Protein AF-A0A521W2I2-F1 (afdb_monomer_lite)

Secondary structure (DSSP, 8-state):
--GGGT-GGGGGPSPPTTTHHHHHHHHHHHHHHHHHHHHHHHHHTTS-THHHHHHHHHHHHHHHHH-S-TT------S--

Sequence (80 aa):
MKLRHVLPFLAWFPMARGALRGDIVAGITVALVLVPQSMAYAQLAGMPAHYGLYTAFLPVLVAGLWGSSGQLATGPVAVV

Foldseek 3Di:
DPVCVVFVLVVCPPPDPVCVVVCVVVVVVCLVVQLVVLLVLCVVVVHHSVVSVVQSPPVQVVCCRVPPDVPDGDGDDNPD

Radius of gyration: 14.81 Å; chains: 1; bounding box: 34×27×38 Å

pLDDT: mean 86.1, std 9.42, range [51.56, 96.12]

Structure (mmCIF, N/CA/C/O backbone):
data_AF-A0A521W2I2-F1
#
_entry.id   AF-A0A521W2I2-F1
#
loop_
_atom_site.group_PDB
_atom_site.id
_atom_site.type_symbol
_atom_site.label_atom_id
_atom_site.label_alt_id
_atom_site.label_comp_id
_atom_site.label_asym_id
_atom_site.label_entity_id
_atom_site.label_seq_id
_atom_site.pdbx_PDB_ins_code
_atom_site.Cartn_x
_atom_site.Cartn_y
_atom_site.Cartn_z
_atom_site.occupancy
_atom_site.B_iso_or_equiv
_atom_site.auth_seq_id
_atom_site.auth_comp_id
_atom_site.auth_asym_id
_atom_site.auth_atom_id
_atom_site.pdbx_PDB_model_num
ATOM 1 N N . MET A 1 1 ? -4.019 -19.919 -20.712 1.00 57.44 1 MET A N 1
ATOM 2 C CA . MET A 1 1 ? -3.928 -18.516 -20.236 1.00 57.44 1 MET A CA 1
ATOM 3 C C . MET A 1 1 ? -2.461 -18.152 -20.048 1.00 57.44 1 MET A C 1
ATOM 5 O O . MET A 1 1 ? -1.712 -18.999 -19.582 1.00 57.44 1 MET A O 1
ATOM 9 N N . LYS A 1 2 ? -2.013 -16.948 -20.437 1.00 78.00 2 LYS A N 1
ATOM 10 C CA . LYS A 1 2 ? -0.620 -16.524 -20.175 1.00 78.00 2 LYS A CA 1
ATOM 11 C C . LYS A 1 2 ? -0.474 -16.159 -18.692 1.00 78.00 2 LYS A C 1
ATOM 13 O O . LYS A 1 2 ? -1.320 -15.437 -18.177 1.00 78.00 2 LYS A O 1
ATOM 18 N N . LEU A 1 3 ? 0.603 -16.609 -18.042 1.00 79.38 3 LEU A N 1
ATOM 19 C CA . LEU A 1 3 ? 0.856 -16.445 -16.597 1.00 79.38 3 LEU A CA 1
ATOM 20 C C . LEU A 1 3 ? 0.763 -14.982 -16.117 1.00 79.38 3 LEU A C 1
ATOM 22 O O . LEU A 1 3 ? 0.250 -14.713 -15.038 1.00 79.38 3 LEU A O 1
ATOM 26 N N . ARG A 1 4 ? 1.135 -14.032 -16.980 1.00 80.19 4 ARG A N 1
ATOM 27 C CA . ARG A 1 4 ? 1.016 -12.577 -16.771 1.00 80.19 4 ARG A CA 1
ATOM 28 C C . ARG A 1 4 ? -0.409 -12.036 -16.580 1.00 80.19 4 ARG A C 1
ATOM 30 O O . ARG A 1 4 ? -0.559 -10.926 -16.099 1.00 80.19 4 ARG A O 1
ATOM 37 N N . HIS A 1 5 ? -1.444 -12.778 -16.978 1.00 79.94 5 HIS A N 1
ATOM 38 C CA . HIS A 1 5 ? -2.836 -12.387 -16.706 1.00 79.94 5 HIS A CA 1
ATOM 39 C C . HIS A 1 5 ? -3.304 -12.824 -15.316 1.00 79.94 5 HIS A C 1
ATOM 41 O O . HIS A 1 5 ? -4.270 -12.273 -14.805 1.00 79.94 5 HIS A O 1
ATOM 47 N N . VAL A 1 6 ? -2.632 -13.813 -14.722 1.00 84.44 6 VAL A N 1
ATOM 48 C CA . VAL A 1 6 ? -2.930 -14.307 -13.372 1.00 84.44 6 VAL A CA 1
ATOM 49 C C . VAL A 1 6 ? -2.023 -13.631 -12.345 1.00 84.44 6 VAL A C 1
ATOM 51 O O . VAL A 1 6 ? -2.481 -13.316 -11.258 1.00 84.44 6 VAL A O 1
ATOM 54 N N . LEU A 1 7 ? -0.763 -13.370 -12.704 1.00 87.75 7 LEU A N 1
ATOM 55 C CA . LEU A 1 7 ? 0.269 -12.770 -11.856 1.00 87.75 7 LEU A CA 1
ATOM 56 C C . LEU A 1 7 ? 0.869 -11.537 -12.566 1.00 87.75 7 LEU A C 1
ATOM 58 O O . LEU A 1 7 ? 1.935 -11.635 -13.183 1.00 87.75 7 LEU A O 1
ATOM 62 N N . PRO A 1 8 ? 0.186 -10.381 -12.555 1.00 86.19 8 PRO A N 1
ATOM 63 C CA . PRO A 1 8 ? 0.600 -9.220 -13.343 1.00 86.19 8 PRO A CA 1
ATOM 64 C C . PRO A 1 8 ? 1.892 -8.569 -12.826 1.00 86.19 8 PRO A C 1
ATOM 66 O O . PRO A 1 8 ? 2.609 -7.968 -13.628 1.00 86.19 8 PRO A O 1
ATOM 69 N N . PHE A 1 9 ? 2.276 -8.774 -11.556 1.00 85.19 9 PHE A N 1
ATOM 70 C CA . PHE A 1 9 ? 3.572 -8.318 -11.027 1.00 85.19 9 PHE A CA 1
ATOM 71 C C . PHE A 1 9 ? 4.792 -8.843 -11.811 1.00 85.19 9 PHE A C 1
ATOM 73 O O . PHE A 1 9 ? 5.854 -8.226 -11.814 1.00 85.19 9 PHE A O 1
ATOM 80 N N . LEU A 1 10 ? 4.655 -9.959 -12.539 1.00 86.00 10 LEU A N 1
ATOM 81 C CA . LEU A 1 10 ? 5.722 -10.487 -13.399 1.00 86.00 10 LEU A CA 1
ATOM 82 C C . LEU A 1 10 ? 6.105 -9.521 -14.530 1.00 86.00 10 LEU A C 1
ATOM 84 O O . LEU A 1 10 ? 7.223 -9.590 -15.032 1.00 86.00 10 LEU A O 1
ATOM 88 N N . ALA A 1 11 ? 5.204 -8.619 -14.933 1.00 84.44 11 ALA A N 1
ATOM 89 C CA . ALA A 1 11 ? 5.474 -7.618 -15.965 1.00 84.44 11 ALA A CA 1
ATOM 90 C C . ALA A 1 11 ? 6.437 -6.505 -15.509 1.00 84.44 11 ALA A C 1
ATOM 92 O O . ALA A 1 11 ? 6.903 -5.729 -16.336 1.00 84.44 11 ALA A O 1
ATOM 93 N N . TRP A 1 12 ? 6.734 -6.425 -14.210 1.00 81.25 12 TRP A N 1
ATOM 94 C CA . TRP A 1 12 ? 7.539 -5.361 -13.612 1.00 81.25 12 TRP A CA 1
ATOM 95 C C . TRP A 1 12 ? 9.039 -5.627 -13.781 1.00 81.25 12 TRP A C 1
ATOM 97 O O . TRP A 1 12 ? 9.867 -4.742 -13.568 1.00 81.25 12 TRP A O 1
ATOM 107 N N . PHE A 1 13 ? 9.399 -6.854 -14.165 1.00 81.69 13 PHE A N 1
ATOM 108 C CA . PHE A 1 13 ? 10.777 -7.273 -14.355 1.00 81.69 13 PHE A CA 1
ATOM 109 C C . PHE A 1 13 ? 11.196 -7.232 -15.835 1.00 81.69 13 PHE A C 1
ATOM 111 O O . PHE A 1 13 ? 10.432 -7.671 -16.697 1.00 81.69 13 PHE A O 1
ATOM 118 N N . PRO A 1 14 ? 12.438 -6.800 -16.139 1.00 76.62 14 PRO A N 1
ATOM 119 C CA . PRO A 1 14 ? 13.450 -6.295 -15.206 1.00 76.62 14 PRO A CA 1
ATOM 120 C C . PRO A 1 14 ? 13.204 -4.826 -14.817 1.0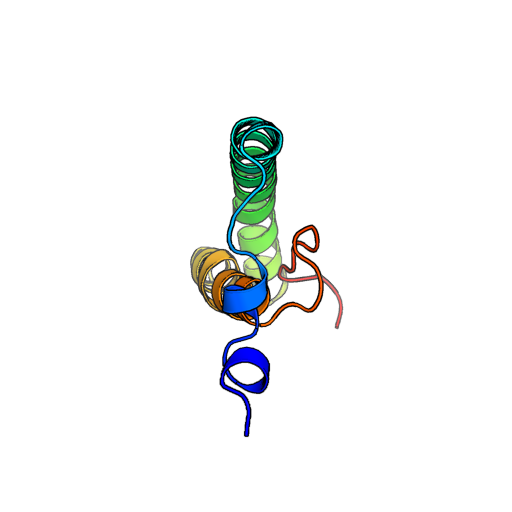0 76.62 14 PRO A C 1
ATOM 122 O O . PRO A 1 14 ? 13.012 -3.973 -15.681 1.00 76.62 14 PRO A O 1
ATOM 125 N N . MET A 1 15 ? 13.280 -4.516 -13.518 1.00 78.56 15 MET A N 1
ATOM 126 C CA . MET A 1 15 ? 13.210 -3.133 -13.033 1.00 78.56 15 MET A CA 1
ATOM 127 C C . MET A 1 15 ? 14.359 -2.294 -13.602 1.00 78.56 15 MET A C 1
ATOM 129 O O . MET A 1 15 ? 15.512 -2.738 -13.668 1.00 78.56 15 MET A O 1
ATOM 133 N N . ALA A 1 16 ? 14.061 -1.051 -13.978 1.00 81.44 16 ALA A N 1
ATOM 134 C CA . ALA A 1 16 ? 15.076 -0.113 -14.431 1.00 81.44 16 ALA A CA 1
ATOM 135 C C . ALA A 1 16 ? 16.065 0.182 -13.287 1.00 81.44 16 ALA A C 1
ATOM 137 O O . ALA A 1 16 ? 15.685 0.715 -12.247 1.00 81.44 16 ALA A O 1
ATOM 138 N N . ARG A 1 17 ? 17.361 -0.120 -13.473 1.00 73.69 17 ARG A N 1
ATOM 139 C CA . ARG A 1 17 ? 18.398 0.079 -12.431 1.00 73.69 17 ARG A CA 1
ATOM 140 C C . ARG A 1 17 ? 18.481 1.521 -11.914 1.00 73.69 17 ARG A C 1
ATOM 142 O O . ARG A 1 17 ? 18.873 1.724 -10.771 1.00 73.69 17 ARG A O 1
ATOM 149 N N . GLY A 1 18 ? 18.117 2.503 -12.742 1.00 82.44 18 GLY A N 1
ATOM 150 C CA . GLY A 1 18 ? 18.058 3.915 -12.352 1.00 82.44 18 GLY A CA 1
ATOM 151 C C . GLY A 1 18 ? 16.870 4.274 -11.450 1.00 82.44 18 GLY A C 1
ATOM 152 O O . GLY A 1 18 ? 16.955 5.256 -10.721 1.00 82.44 18 GLY A O 1
ATOM 153 N N . ALA A 1 19 ? 15.796 3.477 -11.460 1.00 83.12 19 ALA A N 1
ATOM 154 C CA . ALA A 1 19 ? 14.577 3.737 -10.693 1.00 83.12 19 ALA A CA 1
ATOM 155 C C . ALA A 1 19 ? 14.639 3.187 -9.261 1.00 83.12 19 ALA A C 1
ATOM 157 O O . ALA A 1 19 ? 14.054 3.779 -8.364 1.00 83.12 19 ALA A O 1
ATOM 158 N N . LEU A 1 20 ? 15.438 2.140 -9.008 1.00 87.00 20 LEU A N 1
ATOM 159 C CA . LEU A 1 20 ? 15.457 1.423 -7.724 1.00 87.00 20 LEU A CA 1
ATOM 160 C C . LEU A 1 20 ? 15.659 2.336 -6.500 1.00 87.00 20 LEU A C 1
ATOM 162 O O . LEU A 1 20 ? 15.008 2.165 -5.475 1.00 87.00 20 LEU A O 1
ATOM 166 N N . ARG A 1 21 ? 16.563 3.322 -6.596 1.00 90.56 21 ARG A N 1
ATOM 167 C CA . ARG A 1 21 ? 16.786 4.287 -5.504 1.00 90.56 21 ARG A CA 1
ATOM 168 C C . ARG A 1 21 ? 15.562 5.172 -5.275 1.00 90.56 21 ARG A C 1
ATOM 170 O O . ARG A 1 21 ? 15.213 5.420 -4.126 1.00 90.56 21 ARG A O 1
ATOM 177 N N . GLY A 1 22 ? 14.938 5.635 -6.357 1.00 91.94 22 GLY A N 1
ATOM 178 C CA . GLY A 1 22 ? 13.716 6.434 -6.302 1.00 91.94 22 GLY A CA 1
ATOM 179 C C . GLY A 1 22 ? 12.556 5.640 -5.711 1.00 91.94 22 GLY A C 1
ATOM 180 O O . GLY A 1 22 ? 11.899 6.132 -4.802 1.00 91.94 22 GLY A O 1
ATOM 181 N N . ASP A 1 23 ? 12.382 4.392 -6.146 1.00 90.75 23 ASP A N 1
ATOM 182 C CA . ASP A 1 23 ? 11.318 3.500 -5.679 1.00 90.75 23 ASP A CA 1
ATOM 183 C C . ASP A 1 23 ? 11.465 3.164 -4.189 1.00 90.75 23 ASP A C 1
ATOM 185 O O . ASP A 1 23 ? 10.478 3.159 -3.458 1.00 90.75 23 ASP A O 1
ATOM 189 N N . ILE A 1 24 ? 12.695 2.951 -3.701 1.00 92.12 24 ILE A N 1
ATOM 190 C CA . ILE A 1 24 ? 12.955 2.727 -2.269 1.00 92.12 24 ILE A CA 1
ATOM 191 C C . ILE A 1 24 ? 12.596 3.969 -1.449 1.00 92.12 24 ILE A C 1
ATOM 193 O O . ILE A 1 24 ? 11.899 3.854 -0.441 1.00 92.12 24 ILE A O 1
ATOM 197 N N . VAL A 1 25 ? 13.058 5.153 -1.866 1.00 95.56 25 VAL A N 1
ATOM 198 C CA . VAL A 1 25 ? 12.760 6.401 -1.148 1.00 95.56 25 VAL A CA 1
ATOM 199 C C . VAL A 1 25 ? 11.255 6.660 -1.153 1.00 95.56 25 VAL A C 1
ATOM 201 O O . VAL A 1 25 ? 10.681 6.873 -0.089 1.00 95.56 25 VAL A O 1
ATOM 204 N N . ALA A 1 26 ? 10.605 6.557 -2.314 1.00 92.44 26 ALA A N 1
ATOM 205 C CA . ALA A 1 26 ? 9.163 6.725 -2.449 1.00 92.44 26 ALA A CA 1
ATOM 206 C C . ALA A 1 26 ? 8.388 5.718 -1.588 1.00 92.44 26 ALA A C 1
ATOM 208 O O . ALA A 1 26 ? 7.474 6.111 -0.868 1.00 92.44 26 ALA A O 1
ATOM 209 N N . GLY A 1 27 ? 8.784 4.442 -1.594 1.00 92.06 27 GLY A N 1
ATOM 210 C CA . GLY A 1 27 ? 8.161 3.396 -0.785 1.00 92.06 27 GLY A CA 1
ATOM 211 C C . GLY A 1 27 ? 8.254 3.675 0.715 1.00 92.06 27 GLY A C 1
ATOM 212 O O . GLY A 1 27 ? 7.254 3.560 1.421 1.00 92.06 27 GLY A O 1
ATOM 213 N N . ILE A 1 28 ? 9.420 4.114 1.201 1.00 95.50 28 ILE A N 1
ATOM 214 C CA . ILE A 1 28 ? 9.600 4.506 2.608 1.00 95.50 28 ILE A CA 1
ATOM 215 C C . ILE A 1 28 ? 8.731 5.721 2.939 1.00 95.50 28 ILE A C 1
ATOM 217 O O . ILE A 1 28 ? 8.038 5.716 3.955 1.00 95.50 28 ILE A O 1
ATOM 221 N N . THR A 1 29 ? 8.728 6.750 2.088 1.00 95.31 29 THR A N 1
ATOM 222 C CA . THR A 1 29 ? 7.905 7.948 2.300 1.00 95.31 29 THR A CA 1
ATOM 223 C C . THR A 1 29 ? 6.419 7.599 2.370 1.00 95.31 29 THR A C 1
ATOM 225 O O . THR A 1 29 ? 5.736 8.025 3.300 1.00 95.31 29 THR A O 1
ATOM 228 N N . VAL A 1 30 ? 5.921 6.783 1.438 1.00 93.38 30 VAL A N 1
ATOM 229 C CA . VAL A 1 30 ? 4.522 6.337 1.418 1.00 93.38 30 VAL A CA 1
ATOM 230 C C . VAL A 1 30 ? 4.199 5.510 2.659 1.00 93.38 30 VAL A C 1
ATOM 232 O O . VAL A 1 30 ? 3.179 5.761 3.294 1.00 93.38 30 VAL A O 1
ATOM 235 N N . ALA A 1 31 ? 5.069 4.580 3.062 1.00 92.62 31 ALA A N 1
ATOM 236 C CA . ALA A 1 31 ? 4.858 3.763 4.256 1.00 92.62 31 ALA A CA 1
ATOM 237 C C . ALA A 1 31 ? 4.762 4.612 5.535 1.00 92.62 31 ALA A C 1
ATOM 239 O O . ALA A 1 31 ? 3.875 4.385 6.359 1.00 92.62 31 ALA A O 1
ATOM 240 N N . LEU A 1 32 ? 5.628 5.622 5.681 1.00 95.19 32 LEU A N 1
ATOM 241 C CA . LEU A 1 32 ? 5.622 6.526 6.835 1.00 95.19 32 LEU A CA 1
ATOM 242 C C . LEU A 1 32 ? 4.329 7.342 6.947 1.00 95.19 32 LEU A C 1
ATOM 244 O O . LEU A 1 32 ? 3.885 7.611 8.059 1.00 95.19 32 LEU A O 1
ATOM 248 N N . VAL A 1 33 ? 3.714 7.714 5.821 1.00 94.25 33 VAL A N 1
ATOM 249 C CA . VAL A 1 33 ? 2.419 8.417 5.803 1.00 94.25 33 VAL A CA 1
ATOM 250 C C . VAL A 1 33 ? 1.258 7.442 6.027 1.00 94.25 33 VAL A C 1
ATOM 252 O O . VAL A 1 33 ? 0.325 7.734 6.774 1.00 94.25 33 VAL A O 1
ATOM 255 N N . LEU A 1 34 ? 1.330 6.256 5.422 1.00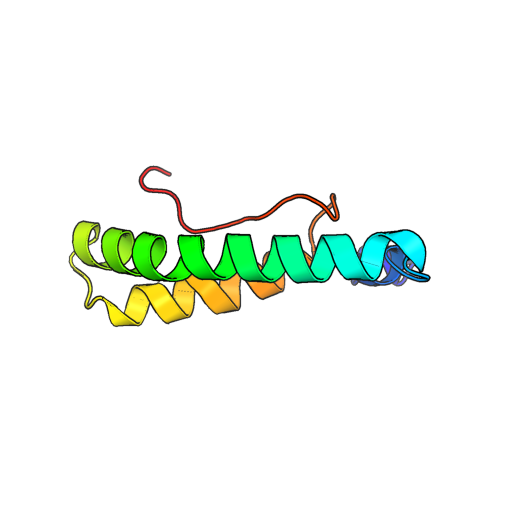 92.94 34 LEU A N 1
ATOM 256 C CA . LEU A 1 34 ? 0.261 5.261 5.429 1.00 92.94 34 LEU A CA 1
ATOM 257 C C . LEU A 1 34 ? -0.021 4.691 6.825 1.00 92.94 34 LEU A C 1
ATOM 259 O O . LEU A 1 34 ? -1.183 4.450 7.156 1.00 92.94 34 LEU A O 1
ATOM 263 N N . VAL A 1 35 ? 1.014 4.473 7.643 1.00 93.94 35 VAL A N 1
ATOM 264 C CA . VAL A 1 35 ? 0.877 3.895 8.992 1.00 93.94 35 VAL A CA 1
ATOM 265 C C . VAL A 1 35 ? -0.024 4.746 9.899 1.00 93.94 35 VAL A C 1
ATOM 267 O O . VAL A 1 35 ? -1.069 4.240 10.318 1.00 93.94 35 VAL A O 1
ATOM 270 N N . PRO A 1 36 ? 0.294 6.024 10.190 1.00 94.31 36 PRO A N 1
ATOM 271 C CA . PRO A 1 36 ? -0.560 6.851 11.038 1.00 94.31 36 PRO A CA 1
ATOM 272 C C . PRO A 1 36 ? -1.933 7.114 10.402 1.00 94.31 36 PRO A C 1
ATOM 274 O O . PRO A 1 36 ? -2.937 7.098 11.112 1.00 94.31 36 PRO A O 1
ATOM 277 N N . GLN A 1 37 ? -2.007 7.282 9.075 1.00 94.19 37 GLN A N 1
ATOM 278 C CA . GLN A 1 37 ? -3.276 7.469 8.360 1.00 94.19 37 GLN A CA 1
ATOM 279 C C . GLN A 1 37 ? -4.227 6.278 8.558 1.00 94.19 37 GLN A C 1
ATOM 281 O O . GLN A 1 37 ? -5.397 6.458 8.890 1.00 94.19 37 GLN A O 1
ATOM 286 N N . SER A 1 38 ? -3.727 5.052 8.395 1.00 93.19 38 SER A N 1
ATOM 287 C CA . SER A 1 38 ? -4.551 3.843 8.509 1.00 93.19 38 SER A CA 1
ATOM 288 C C . SER A 1 38 ? -5.010 3.597 9.946 1.00 93.19 38 SER A C 1
ATOM 290 O O . SER A 1 38 ? -6.134 3.151 10.171 1.00 93.19 38 SER A O 1
ATOM 292 N N . MET A 1 39 ? -4.168 3.924 10.933 1.00 94.94 39 MET A N 1
ATOM 293 C CA . MET A 1 39 ? -4.547 3.877 12.349 1.00 94.94 39 MET A CA 1
ATOM 294 C C . MET A 1 39 ? -5.680 4.861 12.663 1.00 94.94 39 MET A C 1
ATOM 296 O O . MET A 1 39 ? -6.638 4.482 13.336 1.00 94.94 39 MET A O 1
ATOM 300 N N . ALA A 1 40 ? -5.611 6.086 12.131 1.00 94.00 40 ALA A N 1
ATOM 301 C CA . ALA A 1 40 ? -6.669 7.079 12.289 1.00 94.00 40 ALA A CA 1
ATOM 302 C C . ALA A 1 40 ? -7.989 6.611 11.649 1.00 94.00 40 ALA A C 1
ATOM 304 O O . ALA A 1 40 ? -9.047 6.744 12.258 1.00 94.00 40 ALA A O 1
ATOM 305 N N . TYR A 1 41 ? -7.942 5.995 10.464 1.00 92.62 41 TYR A N 1
ATOM 306 C CA . 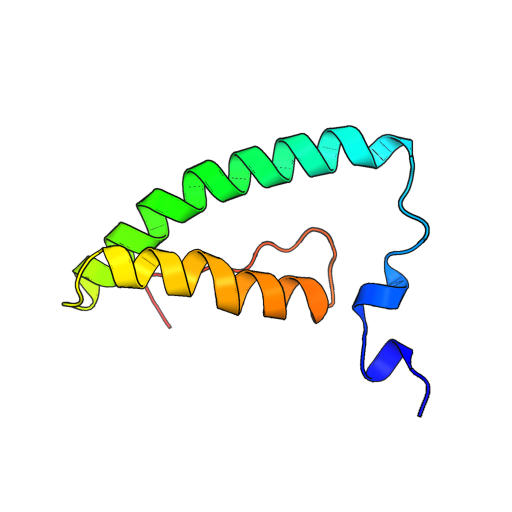TYR A 1 41 ? -9.138 5.454 9.806 1.00 92.62 41 TYR A CA 1
ATOM 307 C C . TYR A 1 41 ? -9.764 4.276 10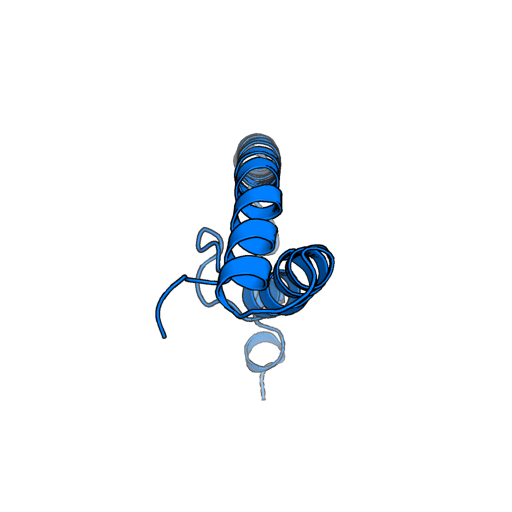.554 1.00 92.62 41 TYR A C 1
ATOM 309 O O . TYR A 1 41 ? -10.988 4.215 10.657 1.00 92.62 41 TYR A O 1
ATOM 317 N N . ALA A 1 42 ? -8.961 3.396 11.156 1.00 93.38 42 ALA A N 1
ATOM 318 C CA . ALA A 1 42 ? -9.487 2.353 12.036 1.00 93.38 42 ALA A CA 1
ATOM 319 C C . ALA A 1 42 ? -10.237 2.950 13.238 1.00 93.38 42 ALA A C 1
ATOM 321 O O . ALA A 1 42 ? -11.330 2.496 13.571 1.00 93.38 42 ALA A O 1
ATOM 322 N N . GLN A 1 43 ? -9.694 4.012 13.841 1.00 93.12 43 GLN A N 1
ATOM 323 C CA . GLN A 1 43 ? -10.349 4.712 14.948 1.00 93.12 43 GLN A CA 1
ATOM 324 C C . GLN A 1 43 ? -11.638 5.423 14.516 1.00 93.12 43 GLN A C 1
ATOM 326 O O . GLN A 1 43 ? -12.633 5.342 15.233 1.00 93.12 43 GLN A O 1
ATOM 331 N N . LEU A 1 44 ? -11.660 6.065 13.340 1.00 92.12 44 LEU A N 1
ATOM 332 C CA . LEU A 1 44 ? -12.881 6.664 12.779 1.00 92.12 44 LEU A CA 1
ATOM 333 C C . LEU A 1 44 ? -13.975 5.617 12.519 1.00 92.12 44 LEU A C 1
ATOM 335 O O . LEU A 1 44 ? -15.155 5.913 12.686 1.00 92.12 44 LEU A O 1
ATOM 339 N N . ALA A 1 45 ? -13.591 4.388 12.168 1.00 91.88 45 ALA A N 1
ATOM 340 C CA . ALA A 1 45 ? -14.502 3.257 12.004 1.00 91.88 45 ALA A CA 1
ATOM 341 C C . ALA A 1 45 ? -14.940 2.606 13.336 1.00 91.88 45 ALA A C 1
ATOM 343 O O . ALA A 1 45 ? -15.634 1.590 13.322 1.00 91.88 45 ALA A O 1
ATOM 344 N N . GLY A 1 46 ? -14.528 3.146 14.490 1.00 93.38 46 GLY A N 1
ATOM 345 C CA . GLY A 1 46 ? -14.841 2.597 15.814 1.00 93.38 46 GLY A CA 1
ATOM 346 C C . GLY A 1 46 ? -14.032 1.350 16.194 1.00 93.38 46 GLY A C 1
ATOM 347 O O . GLY A 1 46 ? -14.356 0.687 17.178 1.00 93.38 46 GLY A O 1
ATOM 348 N N . MET A 1 47 ? -12.982 1.016 15.437 1.00 94.62 47 MET A N 1
ATOM 349 C CA . MET A 1 47 ? -12.107 -0.128 15.698 1.00 94.62 47 MET A CA 1
ATOM 350 C C . MET A 1 47 ? -10.845 0.282 16.476 1.00 94.62 47 MET A C 1
ATOM 352 O O . MET A 1 47 ? -10.418 1.440 16.439 1.00 94.62 47 MET A O 1
ATOM 356 N N . PRO A 1 48 ? -10.175 -0.665 17.158 1.00 96.12 48 PRO A N 1
ATOM 357 C CA . PRO A 1 48 ? -8.856 -0.415 17.728 1.00 96.12 48 PRO A CA 1
ATOM 358 C C . PRO A 1 48 ? -7.825 -0.021 16.658 1.00 96.12 48 PRO A C 1
ATOM 360 O O . PRO A 1 48 ? -7.771 -0.617 15.585 1.00 96.12 48 PRO A O 1
ATOM 363 N N . ALA A 1 49 ? -6.929 0.918 16.978 1.00 93.25 49 ALA A N 1
ATOM 364 C CA . ALA A 1 49 ? -5.965 1.477 16.020 1.00 93.25 49 ALA A CA 1
ATOM 365 C C . ALA A 1 49 ? -5.057 0.432 15.338 1.00 93.25 49 ALA A C 1
ATOM 367 O O . ALA A 1 49 ? -4.664 0.613 14.187 1.00 93.25 49 ALA A O 1
ATOM 368 N N . HIS A 1 50 ? -4.744 -0.684 16.009 1.00 94.56 50 HIS A N 1
ATOM 369 C CA . HIS A 1 50 ? -3.911 -1.746 15.435 1.00 94.56 50 HIS A CA 1
ATOM 370 C C . HIS A 1 50 ? -4.562 -2.440 14.228 1.00 94.56 50 HIS A C 1
ATOM 372 O O . HIS A 1 50 ? -3.839 -2.969 13.387 1.00 94.56 50 HIS A O 1
ATOM 378 N N . TYR A 1 51 ? -5.893 -2.374 14.076 1.00 93.62 51 TYR A N 1
ATOM 379 C CA . TYR A 1 51 ? -6.557 -2.831 12.851 1.00 93.62 51 TYR A CA 1
ATOM 380 C C . TYR A 1 51 ? -6.113 -2.034 11.621 1.00 93.62 51 TYR A C 1
ATOM 382 O O . TYR A 1 51 ? -5.991 -2.601 10.535 1.00 93.62 51 TYR A O 1
ATOM 390 N N . GLY A 1 52 ? -5.755 -0.760 11.811 1.00 91.94 52 GLY A N 1
ATOM 391 C CA . GLY A 1 52 ? -5.164 0.081 10.776 1.00 91.94 52 GLY A CA 1
ATOM 392 C C . GLY A 1 52 ? -3.865 -0.496 10.209 1.00 91.94 52 GLY A C 1
ATOM 393 O O . GLY A 1 52 ? -3.608 -0.370 9.014 1.00 91.94 52 GLY A O 1
ATOM 394 N N . LEU A 1 53 ? -3.070 -1.197 11.026 1.00 93.44 53 LEU A N 1
ATOM 395 C CA . LEU A 1 53 ? -1.825 -1.832 10.579 1.00 93.44 53 LEU A CA 1
ATOM 396 C C . LEU A 1 53 ? -2.097 -3.024 9.654 1.00 93.44 53 LEU A C 1
ATOM 398 O O . LEU A 1 53 ? -1.406 -3.191 8.650 1.00 93.44 53 LEU A O 1
ATOM 402 N N . TYR A 1 54 ? -3.135 -3.817 9.940 1.00 92.38 54 TYR A N 1
ATOM 403 C CA . TYR A 1 54 ? -3.541 -4.915 9.059 1.00 92.38 54 TYR A CA 1
ATOM 404 C C . TYR A 1 54 ? -4.010 -4.389 7.699 1.00 92.38 54 TYR A C 1
ATOM 406 O O . TYR A 1 54 ? -3.621 -4.932 6.663 1.00 92.38 54 TYR A O 1
ATOM 414 N N . THR A 1 55 ? -4.781 -3.295 7.694 1.00 89.31 55 THR A N 1
ATOM 415 C CA . THR A 1 55 ? -5.263 -2.654 6.461 1.00 89.31 55 THR A CA 1
ATOM 416 C C . THR A 1 55 ? -4.178 -1.892 5.700 1.00 89.31 55 THR A C 1
ATOM 418 O O . THR A 1 55 ? -4.270 -1.764 4.483 1.00 89.31 55 THR A O 1
ATOM 421 N N . ALA A 1 56 ? -3.137 -1.414 6.385 1.00 89.88 56 ALA A N 1
ATOM 422 C CA . ALA A 1 56 ? -1.980 -0.773 5.760 1.00 89.88 56 ALA A CA 1
ATOM 423 C C . ALA A 1 56 ? -1.043 -1.780 5.075 1.00 89.88 56 ALA A C 1
ATOM 425 O O . ALA A 1 56 ? -0.288 -1.404 4.185 1.00 89.88 56 ALA A O 1
ATOM 426 N N . PHE A 1 57 ? -1.071 -3.051 5.489 1.00 90.25 57 PHE A N 1
ATOM 427 C CA . PHE A 1 57 ? -0.152 -4.071 4.988 1.00 90.25 57 PHE A CA 1
ATOM 428 C C . PHE A 1 57 ? -0.791 -4.997 3.951 1.00 90.25 57 PHE A C 1
ATOM 430 O O . PHE A 1 57 ? -0.381 -4.996 2.792 1.00 90.25 57 PHE A O 1
ATOM 437 N N . LEU A 1 58 ? -1.795 -5.792 4.344 1.00 91.75 58 LEU A N 1
ATOM 438 C CA . LEU A 1 58 ? -2.295 -6.884 3.499 1.00 91.75 58 LEU A CA 1
ATOM 439 C C . LEU A 1 58 ? -2.978 -6.387 2.214 1.00 91.75 58 LEU A C 1
ATOM 441 O O . LEU A 1 58 ? -2.587 -6.842 1.137 1.00 91.75 58 LEU A O 1
ATOM 445 N N . PRO A 1 59 ? -3.946 -5.449 2.266 1.00 88.75 59 PRO A N 1
ATOM 446 C CA . PRO A 1 59 ? -4.594 -4.940 1.059 1.00 88.75 59 PRO A CA 1
ATOM 447 C C . PRO A 1 59 ? -3.606 -4.265 0.110 1.00 88.75 59 PRO A C 1
ATOM 449 O O . PRO A 1 59 ? -3.670 -4.485 -1.093 1.00 88.75 59 PRO A O 1
ATOM 452 N N . VAL A 1 60 ? -2.668 -3.485 0.654 1.00 89.06 60 VAL A N 1
ATOM 453 C CA . VAL A 1 60 ? -1.670 -2.737 -0.125 1.00 89.06 60 VAL A CA 1
ATOM 454 C C . VAL A 1 60 ? -0.688 -3.677 -0.814 1.00 89.06 60 VAL A C 1
ATOM 456 O O . VAL A 1 60 ? -0.374 -3.480 -1.984 1.00 89.06 60 VAL A O 1
ATOM 459 N N . LEU A 1 61 ? -0.258 -4.743 -0.134 1.00 89.94 61 LEU A N 1
ATOM 460 C CA . LEU A 1 61 ? 0.584 -5.779 -0.725 1.00 89.94 61 LEU A CA 1
ATOM 461 C C . LEU A 1 61 ? -0.128 -6.486 -1.885 1.00 89.94 61 LEU A C 1
ATOM 463 O O . LEU A 1 61 ? 0.434 -6.623 -2.970 1.00 89.94 61 LEU A O 1
ATOM 467 N N . VAL A 1 62 ? -1.374 -6.917 -1.673 1.00 90.75 62 VAL A N 1
ATOM 468 C CA . VAL A 1 62 ? -2.156 -7.615 -2.705 1.00 90.75 62 VAL A CA 1
ATOM 469 C C . VAL A 1 62 ? -2.431 -6.693 -3.893 1.00 90.75 62 VAL A C 1
ATOM 471 O O . VAL A 1 62 ? -2.222 -7.086 -5.040 1.00 90.75 62 VAL A O 1
ATOM 474 N N . ALA A 1 63 ? -2.841 -5.453 -3.632 1.00 88.62 63 ALA A N 1
ATOM 475 C CA . ALA A 1 63 ? -3.107 -4.462 -4.664 1.00 88.62 63 ALA A CA 1
ATOM 476 C C . ALA A 1 63 ? -1.838 -4.050 -5.422 1.00 88.62 63 ALA A C 1
ATOM 478 O O . ALA A 1 63 ? -1.897 -3.887 -6.635 1.00 88.62 63 ALA A O 1
ATOM 479 N N . GLY A 1 64 ? -0.681 -3.965 -4.759 1.00 88.31 64 GLY A N 1
ATOM 480 C CA . GLY A 1 64 ? 0.603 -3.729 -5.421 1.00 88.31 64 GLY A CA 1
ATOM 481 C C . GLY A 1 64 ? 0.992 -4.863 -6.375 1.00 88.31 64 GLY A C 1
ATOM 482 O O . GLY A 1 64 ? 1.500 -4.608 -7.460 1.00 88.31 64 GLY A O 1
ATOM 483 N N . LEU A 1 65 ? 0.692 -6.118 -6.023 1.00 88.94 65 LEU A N 1
ATOM 484 C CA . LEU A 1 65 ? 0.985 -7.278 -6.873 1.00 88.94 65 LEU A CA 1
ATOM 485 C C . LEU A 1 65 ? 0.006 -7.446 -8.048 1.00 88.94 65 LEU A C 1
ATOM 487 O O . LEU A 1 65 ? 0.391 -7.989 -9.087 1.00 88.94 65 LEU A O 1
ATOM 491 N N . TRP A 1 66 ? -1.246 -7.004 -7.891 1.00 90.38 66 TRP A N 1
ATOM 492 C CA . TRP A 1 66 ? -2.292 -7.088 -8.923 1.00 90.38 66 TRP A CA 1
ATOM 493 C C . TRP A 1 66 ? -2.587 -5.776 -9.659 1.00 90.38 66 TRP A C 1
ATOM 495 O O . TRP A 1 66 ? -3.406 -5.753 -10.580 1.00 90.38 66 TRP A O 1
ATOM 505 N N . GLY A 1 67 ? -1.902 -4.699 -9.288 1.00 82.50 67 GLY A N 1
ATOM 506 C CA . GLY A 1 67 ? -2.082 -3.371 -9.849 1.00 82.50 67 GLY A CA 1
ATOM 507 C C . GLY A 1 67 ? -1.715 -3.304 -11.329 1.00 82.50 67 GLY A C 1
ATOM 508 O O . GLY A 1 67 ? -0.730 -3.888 -11.782 1.00 82.50 67 GLY A O 1
ATOM 509 N N . SER A 1 68 ? -2.498 -2.542 -12.091 1.00 79.00 68 SER A N 1
ATOM 510 C CA . SER A 1 68 ? -2.202 -2.227 -13.493 1.00 79.00 68 SER A CA 1
ATOM 511 C C . SER A 1 68 ? -1.112 -1.159 -13.656 1.00 79.00 68 SER A C 1
ATOM 513 O O . SER A 1 68 ? -0.626 -0.962 -14.769 1.00 79.00 68 SER A O 1
ATOM 515 N N . SER A 1 69 ? -0.718 -0.479 -12.570 1.00 81.25 69 SER A N 1
ATOM 516 C CA . SER A 1 69 ? 0.298 0.578 -12.551 1.00 81.25 69 SER A CA 1
ATOM 517 C C . SER A 1 69 ? 1.299 0.372 -11.419 1.00 81.25 69 SER A C 1
ATOM 519 O O . SER A 1 69 ? 0.904 0.187 -10.269 1.00 81.25 69 SER A O 1
ATOM 521 N N . GLY A 1 70 ? 2.592 0.482 -11.745 1.00 77.62 70 GLY A N 1
ATOM 522 C CA . GLY A 1 70 ? 3.685 0.347 -10.779 1.00 77.62 70 GLY A CA 1
ATOM 523 C C . GLY A 1 70 ? 3.900 1.548 -9.858 1.00 77.62 70 GLY A C 1
ATOM 524 O O . GLY A 1 70 ? 4.654 1.456 -8.899 1.00 77.62 70 GLY A O 1
ATOM 525 N N . GLN A 1 71 ? 3.233 2.668 -10.141 1.00 81.50 71 GLN A N 1
ATOM 526 C CA . GLN A 1 71 ? 3.333 3.906 -9.359 1.00 81.50 71 GLN A CA 1
ATOM 527 C C . GLN A 1 71 ? 2.104 4.141 -8.472 1.00 81.50 71 GLN A C 1
ATOM 529 O O . GLN A 1 71 ? 2.073 5.090 -7.691 1.00 81.50 71 GLN A O 1
ATOM 534 N N . LEU A 1 72 ? 1.066 3.313 -8.614 1.00 80.19 72 LEU A N 1
ATOM 535 C CA . LEU A 1 72 ? -0.179 3.484 -7.882 1.00 80.19 72 LEU A CA 1
ATOM 536 C C . LEU A 1 72 ? -0.042 2.911 -6.469 1.00 80.19 72 LEU A C 1
ATOM 538 O O . LEU A 1 72 ? 0.020 1.698 -6.286 1.00 80.19 72 LEU A O 1
ATOM 542 N N . ALA A 1 73 ? -0.052 3.787 -5.468 1.00 76.62 73 ALA A N 1
ATOM 543 C CA . ALA A 1 73 ? -0.205 3.394 -4.075 1.00 76.62 73 ALA A CA 1
ATOM 544 C C . ALA A 1 73 ? -1.698 3.329 -3.721 1.00 76.62 73 ALA A C 1
ATOM 546 O O . ALA A 1 73 ? -2.405 4.334 -3.774 1.00 76.62 73 ALA A O 1
ATOM 547 N N . THR A 1 74 ? -2.182 2.147 -3.352 1.00 76.19 74 THR A N 1
ATOM 548 C CA . THR A 1 74 ? -3.530 1.953 -2.799 1.00 76.19 74 THR A CA 1
ATOM 549 C C . THR A 1 74 ? -3.453 1.900 -1.280 1.00 76.19 74 THR A C 1
ATOM 551 O O . THR A 1 74 ? -2.556 1.253 -0.747 1.00 76.19 74 THR A O 1
ATOM 554 N N . GLY A 1 75 ? -4.398 2.513 -0.576 1.00 70.94 75 GLY A N 1
ATOM 555 C CA . GLY A 1 75 ? -4.477 2.476 0.883 1.00 70.94 75 GLY A CA 1
ATOM 556 C C . GLY A 1 75 ? -5.918 2.660 1.355 1.00 70.94 75 GLY A C 1
ATOM 557 O O . GLY A 1 75 ? -6.780 2.996 0.539 1.00 70.94 75 GLY A O 1
ATOM 558 N N . PRO A 1 76 ? -6.205 2.428 2.647 1.00 69.56 76 PRO A N 1
ATOM 559 C CA . PRO A 1 76 ? -7.520 2.716 3.197 1.00 69.56 76 PRO A CA 1
ATOM 560 C C . PRO A 1 76 ? -7.832 4.202 2.991 1.00 69.56 76 PRO A C 1
ATOM 562 O O . PRO A 1 76 ? -6.955 5.049 3.166 1.00 69.56 76 PRO A O 1
ATOM 565 N N . VAL A 1 77 ? -9.067 4.496 2.589 1.00 75.81 77 VAL A N 1
ATOM 566 C CA . VAL A 1 77 ? -9.598 5.842 2.341 1.00 75.81 77 VAL A CA 1
ATOM 567 C C . VAL A 1 77 ? -10.754 6.106 3.301 1.00 75.81 77 VAL A C 1
ATOM 569 O O . VAL A 1 77 ? -11.495 5.189 3.646 1.00 75.81 77 VAL A O 1
ATOM 572 N N . ALA A 1 78 ? -10.903 7.356 3.747 1.00 63.34 78 ALA A N 1
ATOM 573 C CA . ALA A 1 78 ? -11.925 7.739 4.728 1.00 63.34 78 ALA A CA 1
ATOM 574 C C . ALA A 1 78 ? -13.372 7.545 4.235 1.00 63.34 78 ALA A C 1
ATOM 576 O O . ALA A 1 78 ? -14.293 7.497 5.045 1.00 63.34 78 ALA A O 1
ATOM 577 N N . VAL A 1 79 ? -13.575 7.476 2.918 1.00 51.56 79 VAL A N 1
ATOM 578 C CA . VAL A 1 79 ? -14.882 7.361 2.264 1.00 51.56 79 VAL A CA 1
ATOM 579 C C . VAL A 1 79 ? -14.789 6.268 1.206 1.00 51.56 79 VAL A C 1
ATOM 581 O O . VAL A 1 79 ? -13.816 6.244 0.450 1.00 51.56 79 VAL A O 1
ATOM 584 N N . VAL A 1 80 ? -15.791 5.387 1.170 1.00 55.53 80 VAL A N 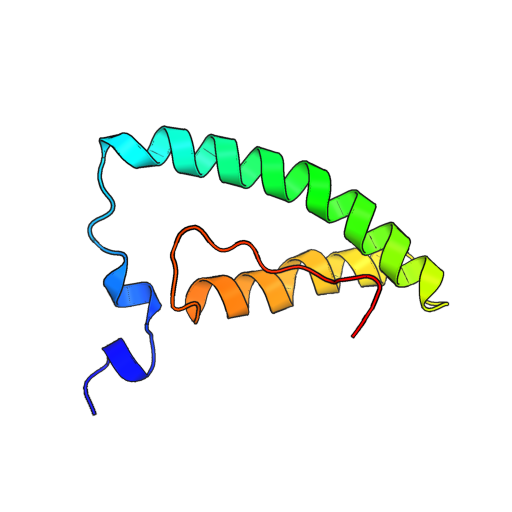1
ATOM 585 C CA . VAL A 1 80 ? -15.983 4.359 0.134 1.00 55.53 80 VAL A CA 1
ATOM 586 C C . VAL A 1 80 ? -17.180 4.735 -0.725 1.00 55.53 80 VAL A C 1
ATOM 588 O O . VAL A 1 80 ? -18.183 5.190 -0.130 1.00 55.53 80 VAL A O 1
#

=== Feature glossary ===
The record interleaves many kinds of information about one protein. Here is each kind framed as the question it answers.

Q: What known structures does this most resemble?
A: Structural nearest neighbors (via Foldseek easy-search vs the PDB). Reported per hit: target PDB id, E-value, and alignment TM-score. A TM-score above ~0.5 is the conventional threshold for 'same fold'.

Q: Where is each backbone atom in 3D?
A: The mmCIF table is the protein's shape written out atom by atom. For each backbone N, Cα, C, and carbonyl O, it records an (x, y, z) coordinate triple in Å plus the residue type, chain letter, and residue number.

Q: What are the backbone torsion angles?
A: The φ/ψ torsion pair specifies the backbone conformation at each residue. φ rotates about the N–Cα bond, ψ about the Cα–C bond. Steric clashes forbid most of the (φ, ψ) plane — the allowed regions (α-helix basin, β-sheet basin, left-handed helix) are the Ramachandran-allowed regions.

Q: Which residues are buried vs exposed?
A: Solvent-accessible surface area (SASA) is the area in Å² traced out by the centre of a 1.4 Å probe sphere (a water molecule) rolled over the protein's van der Waals surface (Shrake–Rupley / Lee–Richards construction). Buried residues have near-zero SASA; fully exposed residues can exceed 200 Å². The total SASA scales roughly with the number of surface residues.

Q: How confident is the AlphaFold model at each residue?
A: pLDDT is the predicted lDDT-Cα score: AlphaFold's confidence that the local environment of each residue (all inter-atomic distances within 15 Å) is correctly placed. It is a per-residue number between 0 and 100, with higher meaning more reliable.

Q: What does the local fold look like, residue by residue?
A: 3Di is Foldseek's structural alphabet. Each residue is assigned one of twenty discrete states based on how its Cα sits relative to its spatial (not sequential) neighbors. Aligning 3Di strings finds structural homologs roughly as well as full 3D superposition, but orders of magnitude faster.

Q: How big and how compact is the whole molecule?
A: Radius of gyration (Rg) is the root-mean-square distance of Cα atoms from their centroid — a single number for overall size and compactness. A globular domain of N residues has Rg ≈ 2.2·N^0.38 Å; an extended or disordered chain has a much larger Rg. The Cα contact count is the number of residue pairs whose Cα atoms are within 8 Å and are more than four positions apart in sequence — a standard proxy for tertiary packing density. The bounding box is the smallest axis-aligned box enclosing all Cα atoms.

Q: Which residues are in helices, strands, or loops?
A: DSSP 8-state secondary structure assigns each residue one of H (α-helix), G (3₁₀-helix), I (π-helix), E (extended β-strand), B (isolated β-bridge), T (hydrogen-bonded turn), S (bend), or '-' (coil). The assignment is computed from backbone hydrogen-bond geometry via the Kabsch–Sander algorithm.

Q: How mobile is each atom in the crystal?
A: Crystallographic B-factors measure how much each atom's electron density is smeared out, in Å². They rise in mobile loops and surface residues and fall in the buried interior. In AlphaFold models this column is repurposed to hold pLDDT instead.

Q: What if only a Cα trace is available?
A: P-SEA three-state annotation labels each residue as helix, strand, or coil based purely on the geometry of the Cα trace. It serves as a fallback when the full backbone (and thus DSSP) is unavailable.

Q: What family and function is it annotated with?
A: Database cross-references. InterPro integrates a dozen domain/family signature databases into unified entries with residue-range hits. GO terms attach function/process/location labels with evidence codes. CATH codes position the fold in a four-level structural taxonomy. Organism is the NCBI-taxonomy species name.

Q: Are the domains correctly placed relative to each other?
A: Predicted Aligned Error (PAE) is an AlphaFold confidence matrix: entry (i, j) is the expected error in the position of residue j, in ångströms, when the prediction is superimposed on the true structure at residue i. Low PAE within a block of residues means that block is internally rigid and well-predicted; high PAE between two blocks means their 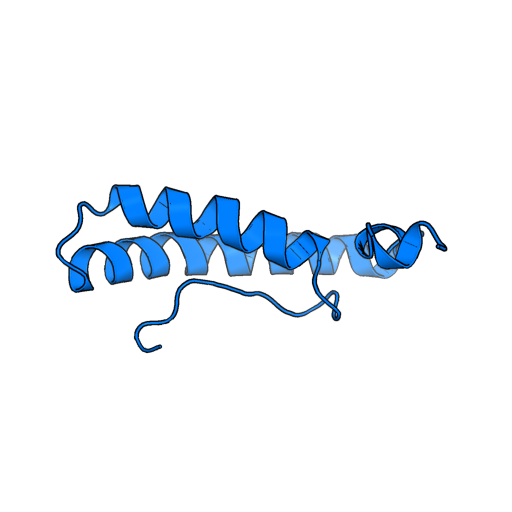relative placement is uncertain even if each block individually is confident.

Q: What do the diagnostic plots show?
A: Three diagnostic plots accompany the record. The Cα contact map visualizes the tertiary structure as a 2D adjacency matrix (8 Å cutoff, sequence-local contacts suppressed). The Ramachandran plot shows the distribution of backbone (φ, ψ) torsions, with points in the α and β basins reflecting secondary structure content. The PAE plot shows AlphaFold's inter-residue confidence as a color matrix.

Q: What is the amino-acid chain?
A: Primary structure: the covalent order of the twenty standard amino acids along the backbone. Two proteins with the same sequence will (almost always) fold to the same structure; two with 30% identity often share a fold but not the details.

Q: What do the rendered images show?
A: The six renders are orthographic views along the three Cartesian axes in both directions. Representation (cartoon, sticks, or surface) and color scheme (sequence-rainbow or by-chain) vary across proteins so the training set covers all the common visualization conventions.